Protein AF-A0A0P9GBL8-F1 (afdb_monomer_lite)

pLDDT: mean 94.35, std 7.04, range [51.19, 98.38]

Sequence (109 aa):
MSKFKDTAKLFLKDAEKDVASKRYASCVIHAHLVIEHTLKARLVEKGVSPKFKTLPDLTHQALKSDLIDHNMSKQILDINSLRNKIYHEGYIPTGREAIFALATTKKLL

Structure (mmCIF, N/CA/C/O backbone):
data_AF-A0A0P9GBL8-F1
#
_entry.id   AF-A0A0P9GBL8-F1
#
loop_
_atom_site.group_PDB
_atom_site.id
_atom_site.type_symbol
_atom_site.label_atom_id
_atom_site.label_alt_id
_atom_site.label_comp_id
_atom_site.label_asym_id
_atom_site.label_entity_id
_atom_site.label_seq_id
_atom_site.pdbx_PDB_ins_code
_atom_site.Cartn_x
_atom_site.Cartn_y
_atom_site.Cartn_z
_atom_site.occupancy
_atom_site.B_iso_or_equiv
_atom_site.auth_seq_id
_atom_site.auth_comp_id
_atom_site.auth_asym_id
_atom_site.auth_atom_id
_atom_site.pdbx_PDB_model_num
ATOM 1 N N . MET A 1 1 ? -8.883 19.193 8.459 1.00 51.19 1 MET A N 1
ATOM 2 C CA . MET A 1 1 ? -8.539 17.985 7.670 1.00 51.19 1 MET A CA 1
ATOM 3 C C . MET A 1 1 ? -7.443 17.225 8.404 1.00 51.19 1 MET A C 1
ATOM 5 O O . MET A 1 1 ? -6.598 17.862 9.018 1.00 51.19 1 MET A O 1
ATOM 9 N N . SER A 1 2 ? -7.501 15.889 8.441 1.00 73.44 2 SER A N 1
ATOM 10 C CA . SER A 1 2 ? -6.485 15.071 9.124 1.00 73.44 2 SER A CA 1
ATOM 11 C C . SER A 1 2 ? -5.170 15.108 8.342 1.00 73.44 2 SER A C 1
ATOM 13 O O . SER A 1 2 ? -5.175 14.788 7.155 1.00 73.44 2 SER A O 1
ATOM 15 N N . LYS A 1 3 ? -4.049 15.431 9.007 1.00 87.88 3 LYS A N 1
ATOM 16 C CA . LYS A 1 3 ? -2.691 15.464 8.420 1.00 87.88 3 LYS A CA 1
ATOM 17 C C . LYS A 1 3 ? -2.367 14.195 7.619 1.00 87.88 3 LYS A C 1
ATOM 19 O O . LYS A 1 3 ? -1.716 14.265 6.587 1.00 87.88 3 LYS A O 1
ATOM 24 N N . PHE A 1 4 ? -2.882 13.043 8.052 1.00 90.69 4 PHE A N 1
ATOM 25 C CA . PHE A 1 4 ? -2.715 11.772 7.348 1.00 90.69 4 PHE A CA 1
ATOM 26 C C . PHE A 1 4 ? -3.376 11.748 5.963 1.00 90.69 4 PHE A C 1
ATOM 28 O O . PHE A 1 4 ? -2.789 11.213 5.026 1.00 90.69 4 PHE A O 1
ATOM 35 N N . LYS A 1 5 ? -4.563 12.348 5.804 1.00 91.06 5 LYS A N 1
ATOM 36 C CA . LYS A 1 5 ? -5.265 12.394 4.509 1.00 91.06 5 LYS A CA 1
ATOM 37 C C . LYS A 1 5 ? -4.510 13.248 3.494 1.00 91.06 5 LYS A C 1
ATOM 39 O O . LYS A 1 5 ? -4.434 12.877 2.327 1.00 91.06 5 LYS A O 1
ATOM 44 N N . ASP A 1 6 ? -3.936 14.362 3.933 1.00 92.75 6 ASP A N 1
ATOM 45 C CA . ASP A 1 6 ? -3.183 15.253 3.047 1.00 92.75 6 ASP A CA 1
ATOM 46 C C . ASP A 1 6 ? -1.868 14.609 2.602 1.00 92.75 6 ASP A C 1
ATOM 48 O O . ASP A 1 6 ? -1.550 14.608 1.412 1.00 92.75 6 ASP A O 1
ATOM 52 N N . THR A 1 7 ? -1.155 13.954 3.521 1.00 93.31 7 THR A N 1
ATOM 53 C CA . THR A 1 7 ? 0.063 13.216 3.174 1.00 93.31 7 THR A CA 1
ATOM 54 C C . THR A 1 7 ? -0.230 12.004 2.275 1.00 93.31 7 THR A C 1
ATOM 56 O O . THR A 1 7 ? 0.513 11.757 1.329 1.00 93.31 7 THR A O 1
ATOM 59 N N . ALA A 1 8 ? -1.338 11.280 2.487 1.00 95.00 8 ALA A N 1
ATOM 60 C CA . ALA A 1 8 ? -1.748 10.193 1.590 1.00 95.00 8 ALA A CA 1
ATOM 61 C C . ALA A 1 8 ? -1.995 10.691 0.152 1.00 95.00 8 ALA A C 1
ATOM 63 O O . ALA A 1 8 ? -1.585 10.041 -0.807 1.00 95.00 8 ALA A O 1
ATOM 64 N N . LYS A 1 9 ? -2.607 11.871 -0.020 1.00 95.44 9 LYS A N 1
ATOM 65 C CA . LYS A 1 9 ? -2.814 12.476 -1.348 1.00 95.44 9 LYS A CA 1
ATOM 66 C C . LYS A 1 9 ? -1.507 12.861 -2.035 1.00 95.44 9 LYS A C 1
ATOM 68 O O . LYS A 1 9 ? -1.423 12.749 -3.256 1.00 95.44 9 LYS A O 1
ATOM 73 N N . LEU A 1 10 ? -0.512 13.328 -1.279 1.00 96.12 10 LEU A N 1
ATOM 74 C CA . LEU A 1 10 ? 0.813 13.637 -1.818 1.00 96.12 10 LEU A CA 1
ATOM 75 C C . LEU A 1 10 ? 1.454 12.371 -2.402 1.00 96.12 10 LEU A C 1
ATOM 77 O O . LEU A 1 10 ? 1.760 12.334 -3.590 1.00 96.12 10 LEU A O 1
ATOM 81 N N . PHE A 1 11 ? 1.539 11.306 -1.601 1.00 97.50 11 PHE A N 1
ATOM 82 C CA . PHE A 1 11 ? 2.142 10.050 -2.043 1.00 97.50 11 PHE A CA 1
ATOM 83 C C . PHE A 1 11 ? 1.369 9.372 -3.174 1.00 97.50 11 PHE A C 1
ATOM 85 O O . PHE A 1 11 ? 1.975 8.687 -3.993 1.00 97.50 11 PHE A O 1
ATOM 92 N N . LEU A 1 12 ? 0.050 9.575 -3.268 1.00 97.69 12 LEU A N 1
ATOM 93 C CA . LEU A 1 12 ? -0.717 9.068 -4.403 1.00 97.69 12 LEU A CA 1
ATOM 94 C C . LEU A 1 12 ? -0.240 9.700 -5.713 1.00 97.69 12 LEU A C 1
ATOM 96 O O . LEU A 1 12 ? 0.002 8.978 -6.676 1.00 97.69 12 LEU A O 1
ATOM 100 N N . LYS A 1 13 ? -0.059 11.026 -5.737 1.00 97.62 13 LYS A N 1
ATOM 101 C CA . LYS A 1 13 ? 0.450 11.731 -6.923 1.00 97.62 13 LYS A CA 1
ATOM 102 C C . LYS A 1 13 ? 1.846 11.240 -7.304 1.00 97.62 13 LYS A C 1
ATOM 104 O O . LYS A 1 13 ? 2.129 11.050 -8.487 1.00 97.62 13 LYS A O 1
ATOM 109 N N . ASP A 1 14 ? 2.700 10.998 -6.312 1.00 97.75 14 ASP A N 1
ATOM 110 C CA . ASP A 1 14 ? 4.044 10.468 -6.545 1.00 97.75 14 ASP A CA 1
ATOM 111 C C . ASP A 1 14 ? 4.004 9.037 -7.102 1.00 97.75 14 ASP A C 1
ATOM 113 O O . ASP A 1 14 ? 4.689 8.742 -8.082 1.00 97.75 14 ASP A O 1
ATOM 117 N N . ALA A 1 15 ? 3.140 8.169 -6.564 1.00 97.38 15 ALA A N 1
ATOM 118 C CA . ALA A 1 15 ? 2.941 6.812 -7.071 1.00 97.38 15 ALA A CA 1
ATOM 119 C C . ALA A 1 15 ? 2.430 6.804 -8.525 1.00 97.38 15 ALA A C 1
ATOM 121 O O . ALA A 1 15 ? 2.908 6.025 -9.350 1.00 97.38 15 ALA A O 1
ATOM 122 N N . GLU A 1 16 ? 1.497 7.694 -8.873 1.00 97.88 16 GLU A N 1
ATOM 123 C CA . GLU A 1 16 ? 0.994 7.837 -10.246 1.00 97.88 16 GLU A CA 1
ATOM 124 C C . GLU A 1 16 ? 2.097 8.274 -11.216 1.00 97.88 16 GLU A C 1
ATOM 126 O O . GLU A 1 16 ? 2.257 7.691 -12.294 1.00 97.88 16 GLU A O 1
ATOM 131 N N . LYS A 1 17 ? 2.910 9.255 -10.809 1.00 98.19 17 LYS A N 1
ATOM 132 C CA . LYS A 1 17 ? 4.074 9.705 -11.580 1.00 98.19 17 LYS A CA 1
ATOM 133 C C . LYS A 1 17 ? 5.106 8.589 -11.754 1.00 98.19 17 LYS A C 1
ATOM 135 O O . LYS A 1 17 ? 5.710 8.469 -12.824 1.00 98.19 17 LYS A O 1
ATOM 140 N N . ASP A 1 18 ? 5.312 7.769 -10.729 1.00 97.81 18 ASP A N 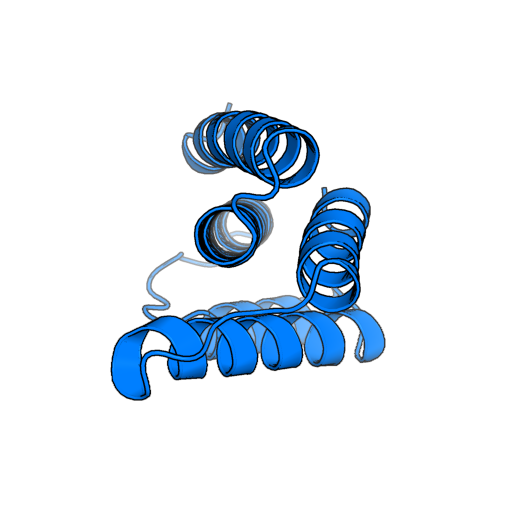1
ATOM 141 C CA . ASP A 1 18 ? 6.259 6.659 -10.766 1.00 97.81 18 ASP A CA 1
ATOM 142 C C . ASP A 1 18 ? 5.866 5.575 -11.760 1.00 97.81 18 ASP A C 1
ATOM 144 O O . ASP A 1 18 ? 6.726 5.125 -12.519 1.00 97.81 18 ASP A O 1
ATOM 148 N N . VAL A 1 19 ? 4.584 5.200 -11.821 1.00 95.38 19 VAL A N 1
ATOM 149 C CA . VAL A 1 19 ? 4.094 4.256 -12.841 1.00 95.38 19 VAL A CA 1
ATOM 150 C C . VAL A 1 19 ? 4.318 4.813 -14.243 1.00 95.38 19 VAL A C 1
ATOM 152 O O . VAL A 1 19 ? 4.883 4.114 -15.084 1.00 95.38 19 VAL A O 1
ATOM 155 N N . ALA A 1 20 ? 3.944 6.074 -14.486 1.00 96.50 20 ALA A N 1
ATOM 156 C CA . ALA A 1 20 ? 4.134 6.722 -15.787 1.00 96.50 20 ALA A CA 1
ATOM 157 C C . ALA A 1 20 ? 5.615 6.771 -16.206 1.00 96.50 20 ALA A C 1
ATOM 159 O O . ALA A 1 20 ? 5.946 6.603 -17.377 1.00 96.50 20 ALA A O 1
ATOM 160 N N . SER A 1 21 ? 6.513 6.931 -15.231 1.00 97.44 21 SER A N 1
ATOM 161 C CA . SER A 1 21 ? 7.965 6.991 -15.440 1.00 97.44 21 SER A CA 1
ATOM 162 C C . SER A 1 21 ? 8.650 5.618 -15.403 1.00 97.44 21 SER A C 1
ATOM 164 O O . SER A 1 21 ? 9.877 5.551 -15.415 1.00 97.44 21 SER A O 1
ATOM 166 N N . LYS A 1 22 ? 7.887 4.519 -15.308 1.00 97.00 22 LYS A N 1
ATOM 167 C CA . LYS A 1 22 ? 8.389 3.141 -15.146 1.00 97.00 22 LYS A CA 1
ATOM 168 C C . LYS A 1 22 ? 9.297 2.929 -13.921 1.00 97.00 22 LYS A C 1
ATOM 170 O O . LYS A 1 22 ? 10.087 1.989 -13.876 1.00 97.00 22 LYS A O 1
ATOM 175 N N . ARG A 1 23 ? 9.171 3.772 -12.890 1.00 97.75 23 ARG A N 1
ATOM 176 C CA . ARG A 1 23 ? 9.899 3.667 -11.612 1.00 97.75 23 ARG A CA 1
ATOM 177 C C . ARG A 1 23 ? 9.149 2.744 -10.651 1.00 97.75 23 ARG A C 1
ATOM 179 O O . ARG A 1 23 ? 8.637 3.176 -9.622 1.00 97.75 23 ARG A O 1
ATOM 186 N N . TYR A 1 24 ? 9.058 1.462 -10.998 1.00 98.06 24 TYR A N 1
ATOM 187 C CA . TYR A 1 24 ? 8.152 0.518 -10.331 1.00 98.06 24 TYR A CA 1
ATOM 188 C C . TYR A 1 24 ? 8.455 0.294 -8.845 1.00 98.06 24 TYR A C 1
ATOM 190 O O . TYR A 1 24 ? 7.525 0.255 -8.044 1.00 98.06 24 TYR A O 1
ATOM 198 N N . ALA A 1 25 ? 9.731 0.229 -8.451 1.00 97.75 25 ALA A N 1
ATOM 199 C CA . ALA A 1 25 ? 10.102 0.121 -7.038 1.00 97.75 25 ALA A CA 1
ATOM 200 C C . ALA A 1 25 ? 9.603 1.326 -6.220 1.00 97.75 25 ALA A C 1
ATOM 202 O O . ALA A 1 25 ? 8.951 1.157 -5.191 1.00 97.75 25 ALA A O 1
ATOM 203 N N . SER A 1 26 ? 9.834 2.540 -6.729 1.00 97.75 26 SER A N 1
ATOM 204 C CA . SER A 1 26 ? 9.358 3.783 -6.110 1.00 97.75 26 SER A CA 1
ATOM 205 C C . SER A 1 26 ? 7.829 3.823 -6.031 1.00 97.75 26 SER A C 1
ATOM 207 O O . SER A 1 26 ? 7.278 4.133 -4.978 1.00 97.75 26 SER A O 1
ATOM 209 N N . CYS A 1 27 ? 7.135 3.390 -7.091 1.00 98.38 27 CYS A N 1
ATOM 210 C CA . CYS A 1 27 ? 5.677 3.290 -7.085 1.00 98.38 27 CYS A CA 1
ATOM 211 C C . CYS A 1 27 ? 5.164 2.399 -5.949 1.00 98.38 27 CYS A C 1
ATOM 213 O O . CYS A 1 27 ? 4.221 2.780 -5.261 1.00 98.38 27 CYS A O 1
ATOM 215 N N . VAL A 1 28 ? 5.742 1.209 -5.757 1.00 98.38 28 VAL A N 1
ATOM 216 C CA . VAL A 1 28 ? 5.305 0.285 -4.698 1.00 98.38 28 VAL A CA 1
ATOM 217 C C . VAL A 1 28 ? 5.541 0.896 -3.316 1.00 98.38 28 VAL A C 1
ATOM 219 O O . VAL A 1 28 ? 4.6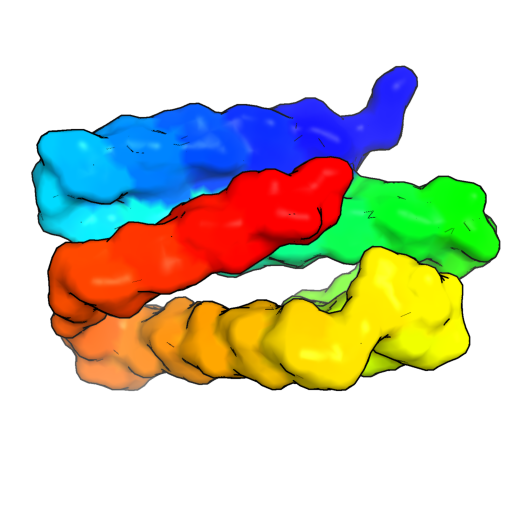86 0.777 -2.440 1.00 98.38 28 VAL A O 1
ATOM 222 N N . ILE A 1 29 ? 6.665 1.592 -3.126 1.00 97.88 29 ILE A N 1
ATOM 223 C CA . ILE A 1 29 ? 6.986 2.281 -1.871 1.00 97.88 29 ILE A CA 1
ATOM 224 C C . ILE A 1 29 ? 5.981 3.406 -1.599 1.00 97.88 29 ILE A C 1
ATOM 226 O O . ILE A 1 29 ? 5.418 3.471 -0.508 1.00 97.88 29 ILE A O 1
ATOM 230 N N . HIS A 1 30 ? 5.697 4.264 -2.580 1.00 98.19 30 HIS A N 1
ATOM 231 C CA . HIS A 1 30 ? 4.706 5.324 -2.410 1.00 98.19 30 HIS A CA 1
ATOM 232 C C . HIS A 1 30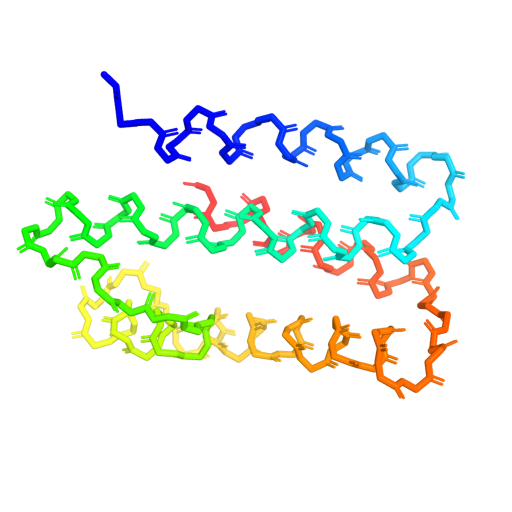 ? 3.296 4.759 -2.210 1.00 98.19 30 HIS A C 1
ATOM 234 O O . HIS A 1 30 ? 2.577 5.233 -1.336 1.00 98.19 30 HIS A O 1
ATOM 240 N N . ALA A 1 31 ? 2.916 3.697 -2.925 1.00 98.06 31 ALA A N 1
ATOM 241 C CA . ALA A 1 31 ? 1.648 3.001 -2.714 1.00 98.06 31 ALA A CA 1
ATOM 242 C C . ALA A 1 31 ? 1.517 2.469 -1.274 1.00 98.06 31 ALA A C 1
ATOM 244 O O . ALA A 1 31 ? 0.490 2.673 -0.626 1.00 98.06 31 ALA A O 1
ATOM 245 N N . HIS A 1 32 ? 2.570 1.849 -0.740 1.00 97.88 32 HIS A N 1
ATOM 246 C CA . HIS A 1 32 ? 2.624 1.406 0.655 1.00 97.88 32 HIS A CA 1
ATOM 247 C C . HIS A 1 32 ? 2.379 2.566 1.638 1.00 97.88 32 HIS A C 1
ATOM 249 O O . HIS A 1 32 ? 1.534 2.446 2.528 1.00 97.88 32 HIS A O 1
ATOM 255 N N . LEU A 1 33 ? 3.012 3.723 1.416 1.00 96.62 33 LEU A N 1
ATOM 256 C CA . LEU A 1 33 ? 2.833 4.918 2.253 1.00 96.62 33 LEU A CA 1
ATOM 257 C C . LEU A 1 33 ? 1.415 5.511 2.165 1.00 96.62 33 LEU A C 1
ATOM 259 O O . LEU A 1 33 ? 0.860 5.937 3.183 1.00 96.62 33 LEU A O 1
ATOM 263 N N . VAL A 1 34 ? 0.795 5.503 0.977 1.00 97.75 34 VAL A N 1
ATOM 264 C CA . VAL A 1 34 ? -0.614 5.907 0.801 1.00 97.75 34 VAL A CA 1
ATOM 265 C C . VAL A 1 34 ? -1.530 5.034 1.652 1.00 97.75 34 VAL A C 1
ATOM 267 O O . VAL A 1 34 ? -2.402 5.563 2.348 1.00 97.75 34 VAL A O 1
ATOM 270 N N . ILE A 1 35 ? -1.333 3.712 1.620 1.00 97.56 35 ILE A N 1
ATOM 271 C CA . ILE A 1 35 ? -2.136 2.765 2.400 1.00 97.56 35 ILE A CA 1
ATOM 272 C C . ILE A 1 35 ? -1.955 3.045 3.889 1.00 97.56 35 ILE A C 1
ATOM 274 O O . ILE A 1 35 ? -2.941 3.231 4.600 1.00 97.56 35 ILE A O 1
ATOM 278 N N . GLU A 1 36 ? -0.709 3.134 4.357 1.00 96.00 36 GLU A N 1
ATOM 279 C CA . GLU A 1 36 ? -0.400 3.361 5.768 1.00 96.00 36 GLU A CA 1
ATOM 280 C C . GLU A 1 36 ? -1.110 4.608 6.310 1.00 96.00 36 GLU A C 1
ATOM 282 O O . GLU A 1 36 ? -1.756 4.574 7.360 1.00 96.00 36 GLU A O 1
ATOM 287 N N . HIS A 1 37 ? -1.023 5.721 5.585 1.00 95.38 37 HIS A N 1
ATOM 288 C CA . HIS A 1 37 ? -1.630 6.977 6.008 1.00 95.38 37 HIS A CA 1
ATOM 289 C C . HIS A 1 37 ? -3.152 6.986 5.867 1.00 95.38 37 HIS A C 1
ATOM 291 O O . HIS A 1 37 ? -3.836 7.536 6.731 1.00 95.38 37 HIS A O 1
ATOM 297 N N . THR A 1 38 ? -3.700 6.327 4.849 1.00 95.88 38 THR A N 1
ATOM 298 C CA . THR A 1 38 ? -5.154 6.170 4.708 1.00 95.88 38 THR A CA 1
ATOM 299 C C . THR A 1 38 ? -5.737 5.361 5.865 1.00 95.88 38 THR A C 1
ATOM 301 O O . THR A 1 38 ? -6.718 5.788 6.477 1.00 95.88 38 THR A O 1
ATOM 304 N N . LEU A 1 39 ? -5.104 4.244 6.239 1.00 95.31 39 LEU A N 1
ATOM 305 C CA . LEU A 1 39 ? -5.537 3.443 7.385 1.00 95.31 39 LEU A CA 1
ATOM 306 C C . LEU A 1 39 ? -5.423 4.229 8.694 1.00 95.31 39 LEU A C 1
ATOM 308 O O . LEU A 1 39 ? -6.379 4.258 9.468 1.00 95.31 39 LEU A O 1
ATOM 312 N N . LYS A 1 40 ? -4.308 4.939 8.921 1.00 94.44 40 LYS A N 1
ATOM 313 C CA . LYS A 1 40 ? -4.151 5.826 10.090 1.00 94.44 40 LYS A CA 1
ATOM 314 C C . LYS A 1 40 ? -5.260 6.875 10.157 1.00 94.44 40 LYS A C 1
ATOM 316 O O . LYS A 1 40 ? -5.826 7.085 11.226 1.00 94.44 40 LYS A O 1
ATOM 321 N N . ALA A 1 41 ? -5.600 7.505 9.033 1.00 93.88 41 ALA A N 1
ATOM 322 C CA . ALA A 1 41 ? -6.678 8.486 8.975 1.00 93.88 41 ALA A CA 1
ATOM 323 C C . ALA A 1 41 ? -8.033 7.876 9.360 1.00 93.88 41 ALA A C 1
ATOM 325 O O . ALA A 1 41 ? -8.710 8.415 10.232 1.00 93.88 41 ALA A O 1
ATOM 326 N N . ARG A 1 42 ? -8.404 6.743 8.747 1.00 93.81 42 ARG A N 1
ATOM 327 C CA . ARG A 1 42 ? -9.686 6.066 9.001 1.00 93.81 42 ARG A CA 1
ATOM 328 C C . ARG A 1 42 ? -9.799 5.563 10.445 1.00 93.81 42 ARG A C 1
ATOM 330 O O . ARG A 1 42 ? -10.855 5.685 11.057 1.00 93.81 42 ARG A O 1
ATOM 337 N N . LEU A 1 43 ? -8.709 5.048 11.013 1.00 93.00 43 LEU A N 1
ATOM 338 C CA . LEU A 1 43 ? -8.660 4.600 12.407 1.00 93.00 43 LEU A CA 1
ATOM 339 C C . LEU A 1 43 ? -8.827 5.760 13.394 1.00 93.00 43 LEU A C 1
ATOM 341 O O . LEU A 1 43 ? -9.613 5.650 14.334 1.00 93.00 43 LEU A O 1
ATOM 345 N N . VAL A 1 44 ? -8.162 6.892 13.148 1.00 92.31 44 VAL A N 1
ATOM 346 C CA . VAL A 1 44 ? -8.326 8.107 13.964 1.00 92.31 44 VAL A CA 1
ATOM 347 C C . VAL A 1 44 ? -9.769 8.615 13.916 1.00 92.31 44 VAL A C 1
ATOM 349 O O . VAL A 1 44 ? -10.308 9.002 14.948 1.00 92.31 44 VAL A O 1
ATOM 352 N N . GLU A 1 45 ? -10.423 8.564 12.753 1.00 92.31 45 GLU A N 1
ATOM 353 C CA . GLU A 1 45 ? -11.839 8.944 12.603 1.00 92.31 45 GLU A CA 1
ATOM 354 C C . GLU A 1 45 ? -12.794 8.028 13.382 1.00 92.31 45 GLU A C 1
ATOM 356 O O . GLU A 1 45 ? -13.867 8.464 13.791 1.00 92.31 45 GLU A O 1
ATOM 361 N N . LYS A 1 46 ? -12.385 6.785 13.654 1.00 90.06 46 LYS A N 1
ATOM 362 C CA . LYS A 1 46 ? -13.089 5.843 14.538 1.00 90.06 46 LYS A CA 1
ATOM 363 C C . LYS A 1 46 ? -12.691 5.968 16.016 1.00 90.06 46 LYS A C 1
ATOM 365 O O . LYS A 1 46 ? -13.114 5.146 16.822 1.00 90.06 46 LYS A O 1
ATOM 370 N N . GLY A 1 47 ? -11.873 6.954 16.386 1.00 89.44 47 GLY A N 1
ATOM 371 C CA . GLY A 1 47 ? -11.387 7.131 17.758 1.00 89.44 47 GLY A CA 1
ATOM 372 C C . GLY A 1 47 ? -10.295 6.138 18.174 1.00 89.44 47 GLY A C 1
ATOM 373 O O . GLY A 1 47 ? -9.958 6.049 19.353 1.00 89.44 47 GLY A O 1
ATOM 374 N N . VAL A 1 48 ? -9.714 5.396 17.226 1.00 87.31 48 VAL A N 1
ATOM 375 C CA . VAL A 1 48 ? -8.629 4.450 17.494 1.00 87.31 48 VAL A CA 1
ATOM 376 C C . VAL A 1 48 ? -7.283 5.170 17.394 1.00 87.31 48 VAL A C 1
ATOM 378 O O . VAL A 1 48 ? -6.953 5.791 16.383 1.00 87.31 48 VAL A O 1
ATOM 381 N N . SER A 1 49 ? -6.476 5.080 18.453 1.00 79.44 49 SER A N 1
ATOM 382 C CA . SER A 1 49 ? -5.171 5.746 18.509 1.00 79.44 49 SER A CA 1
ATOM 383 C C . SER A 1 49 ? -4.181 5.145 17.493 1.00 79.44 49 SER A C 1
ATOM 385 O O . SER A 1 49 ? -4.012 3.925 17.462 1.00 79.44 49 SER A O 1
ATOM 387 N N . PRO A 1 50 ? -3.445 5.961 16.714 1.00 67.62 50 PRO A N 1
ATOM 388 C CA . PRO A 1 50 ? -2.544 5.489 15.659 1.00 67.62 50 PRO A CA 1
ATOM 389 C C . PRO A 1 50 ? -1.184 4.992 16.192 1.00 67.62 50 PRO A C 1
ATOM 391 O O . PRO A 1 50 ? -0.169 5.133 15.516 1.00 67.62 50 PRO A O 1
ATOM 394 N N . LYS A 1 51 ? -1.131 4.405 17.398 1.00 75.06 51 LYS A N 1
ATOM 395 C CA . LYS A 1 51 ? 0.113 3.891 18.015 1.00 75.06 51 LYS A CA 1
ATOM 396 C C . LYS A 1 51 ? 0.712 2.680 17.282 1.00 75.06 51 LYS A C 1
ATOM 398 O O . LYS A 1 51 ? 1.811 2.247 17.625 1.00 75.06 51 LYS A O 1
ATOM 403 N N . PHE A 1 52 ? 0.005 2.136 16.295 1.00 71.94 52 PHE A N 1
ATOM 404 C CA . PHE A 1 52 ? 0.450 1.010 15.481 1.00 71.94 52 PHE A CA 1
ATOM 405 C C . PHE A 1 52 ? 1.654 1.401 14.617 1.00 71.94 52 PHE A C 1
ATOM 407 O O . PHE A 1 52 ? 1.613 2.382 13.869 1.00 71.94 52 PHE A O 1
ATOM 414 N N . LYS A 1 53 ? 2.741 0.631 14.747 1.00 75.31 53 LYS A N 1
ATOM 415 C CA . LYS A 1 53 ? 4.038 0.938 14.124 1.00 75.31 53 LYS A CA 1
ATOM 416 C C . LYS A 1 53 ? 4.219 0.290 12.758 1.00 75.31 53 LYS A C 1
ATOM 418 O O . LYS A 1 53 ? 5.082 0.729 12.006 1.00 75.31 53 LYS A O 1
ATOM 423 N N . THR A 1 54 ? 3.435 -0.738 12.442 1.00 91.19 54 THR A N 1
ATOM 424 C CA . THR A 1 54 ? 3.602 -1.517 11.216 1.00 91.19 54 THR A CA 1
ATOM 425 C C . THR A 1 54 ? 2.330 -1.514 10.376 1.00 91.19 54 THR A C 1
ATOM 427 O O . THR A 1 54 ? 1.217 -1.384 10.893 1.00 91.19 54 THR A O 1
ATOM 430 N N . L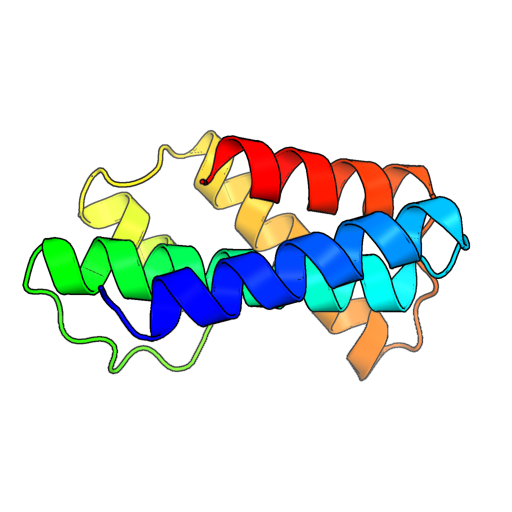EU A 1 55 ? 2.490 -1.661 9.058 1.00 94.25 55 LEU A N 1
ATOM 431 C CA . LEU A 1 55 ? 1.353 -1.784 8.152 1.00 94.25 55 LEU A CA 1
ATOM 432 C C . LEU A 1 55 ? 0.485 -3.026 8.458 1.00 94.25 55 LEU A C 1
ATOM 434 O O . LEU A 1 55 ? -0.738 -2.880 8.442 1.00 94.25 55 LEU A O 1
ATOM 438 N N . PRO A 1 56 ? 1.043 -4.205 8.808 1.00 96.19 56 PRO A N 1
ATOM 439 C CA . PRO A 1 56 ? 0.245 -5.338 9.280 1.00 96.19 56 PRO A CA 1
ATOM 440 C C . PRO A 1 56 ? -0.643 -5.020 10.490 1.00 96.19 56 PRO A C 1
ATOM 442 O O . PRO A 1 56 ? -1.827 -5.347 10.458 1.00 96.19 56 PRO A O 1
ATOM 445 N N . ASP A 1 57 ? -0.126 -4.319 11.505 1.00 94.94 57 ASP A N 1
ATOM 446 C CA . ASP A 1 57 ? -0.917 -3.952 12.691 1.00 94.94 57 ASP A CA 1
ATOM 447 C C . ASP A 1 57 ? -2.074 -3.011 12.329 1.00 94.94 57 ASP A C 1
ATOM 449 O O . ASP A 1 57 ? -3.213 -3.210 12.754 1.00 94.94 57 ASP A O 1
ATOM 453 N N . LEU A 1 58 ? -1.794 -2.001 11.493 1.00 95.38 58 LEU A N 1
ATOM 454 C CA . LEU A 1 58 ? -2.811 -1.080 10.978 1.00 95.38 58 LEU A CA 1
ATOM 455 C C . LEU A 1 58 ? -3.884 -1.821 10.176 1.00 95.38 58 LEU A C 1
ATOM 457 O O . LEU A 1 58 ? -5.066 -1.513 10.305 1.00 95.38 58 LEU A O 1
ATOM 461 N N . THR A 1 59 ? -3.477 -2.800 9.369 1.00 96.50 59 THR A N 1
ATOM 462 C CA . THR A 1 59 ? -4.376 -3.600 8.526 1.00 96.50 59 THR A CA 1
ATOM 463 C C . THR A 1 59 ? -5.266 -4.496 9.377 1.00 96.50 59 THR A C 1
ATOM 465 O O . THR A 1 59 ? -6.479 -4.523 9.178 1.00 96.50 59 THR A O 1
ATOM 468 N N . HIS A 1 60 ? -4.693 -5.179 10.371 1.00 95.56 60 HIS A N 1
ATOM 469 C CA . HIS A 1 60 ? -5.450 -6.012 11.301 1.00 95.56 60 HIS A CA 1
ATOM 470 C C . HIS A 1 60 ? -6.476 -5.187 12.082 1.00 95.56 60 HIS A C 1
ATOM 472 O O . HIS A 1 60 ? -7.642 -5.570 12.176 1.00 95.56 60 HIS A O 1
ATOM 478 N N . GLN A 1 61 ? -6.071 -4.023 12.595 1.00 94.62 61 GLN A N 1
ATOM 479 C CA . GLN A 1 61 ? -6.985 -3.153 13.320 1.00 94.62 61 GLN A CA 1
ATOM 480 C C . GLN A 1 61 ? -8.075 -2.575 12.408 1.00 94.62 61 GLN A C 1
ATOM 482 O O . GLN A 1 61 ? -9.230 -2.505 12.819 1.00 94.62 61 GLN A O 1
ATOM 487 N N . ALA A 1 62 ? -7.740 -2.185 11.175 1.00 95.19 62 ALA A N 1
ATOM 488 C CA . ALA A 1 62 ? -8.721 -1.702 10.209 1.00 95.19 62 ALA A CA 1
ATOM 489 C C . ALA A 1 62 ? -9.753 -2.779 9.851 1.00 95.19 62 ALA A C 1
ATOM 491 O O . ALA A 1 62 ? -10.941 -2.472 9.782 1.00 95.19 62 ALA A O 1
ATOM 492 N N . LEU A 1 63 ? -9.318 -4.032 9.690 1.00 96.44 63 LEU A N 1
ATOM 493 C CA . LEU A 1 63 ? -10.204 -5.175 9.471 1.00 96.44 63 LEU A CA 1
ATOM 494 C C . LEU A 1 63 ? -11.122 -5.409 10.679 1.00 96.44 63 LEU A C 1
ATOM 496 O O . LEU A 1 63 ? -12.327 -5.536 10.517 1.00 96.44 63 LEU A O 1
ATOM 500 N N . LYS A 1 64 ? -10.574 -5.393 11.902 1.00 95.38 64 LYS A N 1
ATOM 501 C CA . LYS A 1 64 ? -11.353 -5.545 13.145 1.00 95.38 64 LYS A CA 1
ATOM 502 C C . LYS A 1 64 ? -12.379 -4.424 13.357 1.00 95.38 64 LYS A C 1
ATOM 504 O O . LYS A 1 64 ? -13.356 -4.611 14.071 1.00 95.38 64 LYS A O 1
ATOM 509 N N . SER A 1 65 ? -12.124 -3.243 12.802 1.00 93.62 65 SER A N 1
ATOM 510 C CA . SER A 1 65 ? -13.006 -2.074 12.881 1.00 93.62 65 SER A CA 1
ATOM 511 C C . SER A 1 65 ? -13.938 -1.929 11.669 1.00 93.62 65 SER A C 1
ATOM 513 O O . SER A 1 65 ? -14.498 -0.846 11.489 1.00 93.62 65 SER A O 1
ATOM 515 N N . ASP A 1 66 ? -14.070 -2.969 10.835 1.00 95.31 66 ASP A N 1
ATOM 516 C CA . ASP A 1 66 ? -14.902 -2.995 9.621 1.00 95.31 66 ASP A CA 1
ATOM 517 C C . ASP A 1 66 ? -14.613 -1.835 8.645 1.00 95.31 66 ASP A C 1
ATOM 519 O O . ASP A 1 66 ? -15.489 -1.341 7.936 1.00 95.31 66 ASP A O 1
ATOM 523 N N . LEU A 1 67 ? -13.365 -1.351 8.614 1.00 95.06 67 LEU A N 1
ATOM 524 C CA . LEU A 1 67 ? -12.925 -0.276 7.711 1.00 95.06 67 LEU A CA 1
ATOM 525 C C . LEU A 1 67 ? -12.451 -0.798 6.351 1.00 95.06 67 LEU A C 1
ATOM 527 O O . LEU A 1 67 ? -12.332 -0.019 5.399 1.00 95.06 67 LEU A O 1
ATOM 531 N N . ILE A 1 68 ? -12.126 -2.088 6.293 1.00 97.12 68 ILE A N 1
ATOM 532 C CA . ILE A 1 68 ? -11.714 -2.844 5.111 1.00 97.12 68 ILE A CA 1
ATOM 533 C C . ILE A 1 68 ? -12.251 -4.274 5.231 1.00 97.12 68 ILE A C 1
ATOM 535 O O . ILE A 1 68 ? -12.455 -4.762 6.340 1.00 97.12 68 ILE A O 1
ATOM 539 N N . ASP A 1 69 ? -12.429 -4.958 4.103 1.00 97.62 69 ASP A N 1
ATOM 540 C CA . ASP A 1 69 ? -12.781 -6.380 4.079 1.00 97.62 69 ASP A CA 1
ATOM 541 C C . ASP A 1 69 ? -11.532 -7.292 4.067 1.00 97.62 69 ASP A C 1
ATOM 543 O O . ASP A 1 69 ? -10.381 -6.843 3.974 1.00 97.62 69 ASP A O 1
ATOM 547 N N . HIS A 1 70 ? -11.753 -8.607 4.152 1.00 97.06 70 HIS A N 1
ATOM 548 C CA . HIS A 1 70 ? -10.679 -9.606 4.110 1.00 97.06 70 HIS A CA 1
ATOM 549 C C . HIS A 1 70 ? -9.876 -9.586 2.801 1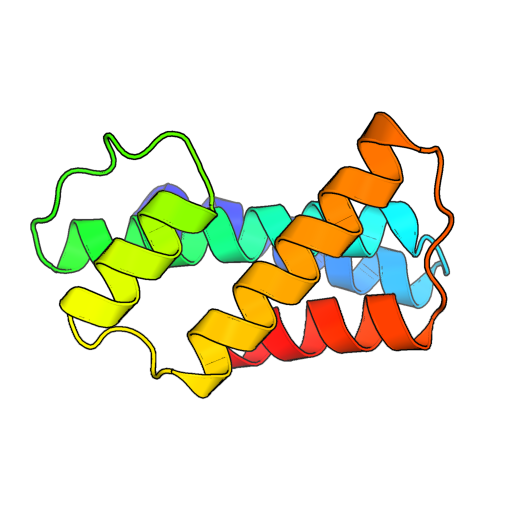.00 97.06 70 HIS A C 1
ATOM 551 O O . HIS A 1 70 ? -8.674 -9.856 2.813 1.00 97.06 70 HIS A O 1
ATOM 557 N N . ASN A 1 71 ? -10.516 -9.268 1.674 1.00 97.50 71 ASN A N 1
ATOM 558 C CA . ASN A 1 71 ? -9.857 -9.229 0.373 1.00 97.50 71 ASN A CA 1
ATOM 559 C C . ASN A 1 71 ? -8.891 -8.037 0.282 1.00 97.50 71 ASN A C 1
ATOM 561 O O . ASN A 1 71 ? -7.740 -8.199 -0.116 1.00 97.50 71 ASN A O 1
ATOM 565 N N . MET A 1 72 ? -9.326 -6.861 0.724 1.00 98.00 72 MET A N 1
ATOM 566 C CA . MET A 1 72 ? -8.510 -5.658 0.842 1.00 98.00 72 MET A CA 1
ATOM 567 C C . MET A 1 72 ? -7.363 -5.866 1.833 1.00 98.00 72 MET A C 1
ATOM 569 O O . MET A 1 72 ? -6.224 -5.519 1.530 1.00 98.00 72 MET A O 1
ATOM 573 N N . SER A 1 73 ? -7.628 -6.499 2.981 1.00 98.06 73 SER A N 1
ATOM 574 C CA . SER A 1 73 ? -6.588 -6.872 3.950 1.00 98.06 73 SER A CA 1
ATOM 575 C C . SER A 1 73 ? -5.489 -7.724 3.302 1.00 98.06 73 SER A C 1
ATOM 577 O O . SER A 1 73 ? -4.308 -7.389 3.401 1.00 98.06 73 SER A O 1
ATOM 579 N N . LYS A 1 74 ? -5.864 -8.762 2.541 1.00 98.25 74 LYS A N 1
ATOM 580 C CA . LYS A 1 74 ? -4.909 -9.596 1.798 1.00 98.25 74 LYS A CA 1
ATOM 581 C C . LYS A 1 74 ? -4.080 -8.779 0.802 1.00 98.25 74 LYS A C 1
ATOM 583 O O . LYS A 1 74 ? -2.858 -8.874 0.814 1.00 98.25 74 LYS A O 1
ATOM 588 N N . GLN A 1 75 ? -4.722 -7.933 -0.005 1.00 98.31 75 GLN A N 1
ATOM 589 C CA . GLN A 1 75 ? -4.029 -7.102 -0.999 1.00 98.31 75 GLN A CA 1
ATOM 590 C C . GLN A 1 75 ? -3.024 -6.136 -0.355 1.00 98.31 75 GLN A C 1
ATOM 592 O O . GLN A 1 75 ? -1.925 -5.945 -0.872 1.00 98.31 75 GLN A O 1
ATOM 597 N N . ILE A 1 76 ? -3.371 -5.552 0.794 1.00 98.25 76 ILE A N 1
ATOM 598 C CA . ILE A 1 76 ? -2.472 -4.676 1.552 1.00 98.25 76 ILE A CA 1
ATOM 599 C C . ILE A 1 76 ? -1.247 -5.451 2.061 1.00 98.25 76 ILE A C 1
ATOM 601 O O . ILE A 1 76 ? -0.120 -4.958 1.965 1.00 98.25 76 ILE A O 1
ATOM 605 N N . LEU A 1 77 ? -1.443 -6.669 2.571 1.00 98.06 77 LEU A N 1
ATOM 606 C CA . LEU A 1 77 ? -0.345 -7.515 3.044 1.00 98.06 77 LEU A CA 1
ATOM 607 C C . LEU A 1 77 ? 0.562 -7.990 1.900 1.00 98.06 77 LEU A C 1
ATOM 609 O O . LEU A 1 77 ? 1.782 -8.018 2.075 1.00 98.06 77 LEU A O 1
ATOM 613 N N . ASP A 1 78 ? 0.001 -8.271 0.723 1.00 98.19 78 ASP A N 1
ATOM 614 C CA . ASP A 1 78 ? 0.774 -8.591 -0.482 1.00 98.19 78 ASP A CA 1
ATOM 615 C C . ASP A 1 78 ? 1.674 -7.407 -0.888 1.00 98.19 78 ASP A C 1
ATOM 617 O O . ASP A 1 78 ? 2.862 -7.586 -1.164 1.00 98.19 78 ASP A O 1
ATOM 621 N N . ILE A 1 79 ? 1.155 -6.173 -0.835 1.00 98.25 79 ILE A N 1
ATOM 622 C CA . ILE A 1 79 ? 1.939 -4.950 -1.094 1.00 98.25 79 ILE A CA 1
ATOM 623 C C . ILE A 1 79 ? 3.024 -4.750 -0.030 1.00 98.25 79 ILE A C 1
ATOM 625 O O . ILE A 1 79 ? 4.147 -4.367 -0.359 1.00 98.25 79 ILE A O 1
ATOM 629 N N . ASN A 1 80 ? 2.729 -5.032 1.242 1.00 97.94 80 ASN A N 1
ATOM 630 C CA . ASN A 1 80 ? 3.725 -4.981 2.311 1.00 97.94 80 ASN A CA 1
ATOM 631 C C . ASN A 1 80 ? 4.864 -5.986 2.082 1.00 97.94 80 ASN A C 1
ATOM 633 O O . ASN A 1 80 ? 6.033 -5.637 2.238 1.00 97.94 80 ASN A O 1
ATOM 637 N N . SER A 1 81 ? 4.532 -7.214 1.675 1.00 97.75 81 SER A N 1
ATOM 638 C CA . SER A 1 81 ? 5.521 -8.234 1.317 1.00 97.75 81 SER A CA 1
ATOM 639 C C . SER A 1 81 ? 6.384 -7.774 0.142 1.00 97.75 81 SER A C 1
ATOM 641 O O . SER A 1 81 ? 7.610 -7.816 0.224 1.00 97.75 81 SER A O 1
ATOM 643 N N . LEU A 1 82 ? 5.759 -7.241 -0.911 1.00 97.88 82 LEU A N 1
ATOM 644 C CA . LEU A 1 82 ? 6.462 -6.713 -2.076 1.00 97.88 82 LEU A CA 1
ATOM 645 C C . LEU A 1 82 ? 7.416 -5.569 -1.701 1.00 97.88 82 LEU A C 1
ATOM 647 O O . LEU A 1 82 ? 8.579 -5.582 -2.097 1.00 97.88 82 LEU A O 1
ATOM 651 N N . ARG A 1 83 ? 6.963 -4.612 -0.880 1.00 97.69 83 ARG A N 1
ATOM 652 C CA . ARG A 1 83 ? 7.802 -3.528 -0.348 1.00 97.69 83 ARG A CA 1
ATOM 653 C C . ARG A 1 83 ? 8.988 -4.081 0.435 1.00 97.69 83 ARG A C 1
ATOM 655 O O . ARG A 1 83 ? 10.104 -3.603 0.262 1.00 97.69 83 ARG A O 1
ATOM 662 N N . ASN A 1 84 ? 8.778 -5.090 1.274 1.00 97.25 84 ASN A N 1
ATOM 663 C CA . ASN A 1 84 ? 9.861 -5.704 2.038 1.00 97.25 84 ASN A CA 1
ATOM 664 C C . ASN A 1 84 ? 10.901 -6.374 1.135 1.00 97.25 84 ASN A C 1
ATOM 666 O O . ASN A 1 84 ? 12.089 -6.166 1.362 1.00 97.25 84 ASN A O 1
ATOM 670 N N . LYS A 1 85 ? 10.485 -7.072 0.072 1.00 98.06 85 LYS A N 1
ATOM 671 C CA . LYS A 1 85 ? 11.417 -7.620 -0.929 1.00 98.06 85 LYS A CA 1
ATOM 672 C C . LYS A 1 85 ? 12.258 -6.527 -1.590 1.00 98.06 85 LYS A C 1
ATOM 674 O O . LYS A 1 85 ? 13.462 -6.690 -1.753 1.00 98.06 85 LYS A O 1
ATOM 679 N N . ILE A 1 86 ? 11.658 -5.382 -1.924 1.00 97.31 86 ILE A N 1
ATOM 680 C CA . ILE A 1 86 ? 12.400 -4.243 -2.495 1.00 97.31 86 ILE A CA 1
ATOM 681 C C . ILE A 1 86 ? 13.501 -3.778 -1.529 1.00 97.31 86 ILE A C 1
ATOM 683 O O . ILE A 1 86 ? 14.650 -3.625 -1.933 1.00 97.31 86 ILE A O 1
ATOM 687 N N . TYR A 1 87 ? 13.167 -3.571 -0.251 1.00 94.69 87 TYR A N 1
ATOM 688 C CA . TYR A 1 87 ? 14.108 -3.018 0.730 1.00 94.69 87 TYR A CA 1
ATOM 689 C C . TYR A 1 87 ? 15.157 -4.008 1.239 1.00 94.69 87 TYR A C 1
ATOM 691 O O . TYR A 1 87 ? 16.267 -3.591 1.557 1.00 94.69 87 TYR A O 1
ATOM 699 N N . HIS A 1 88 ? 14.799 -5.28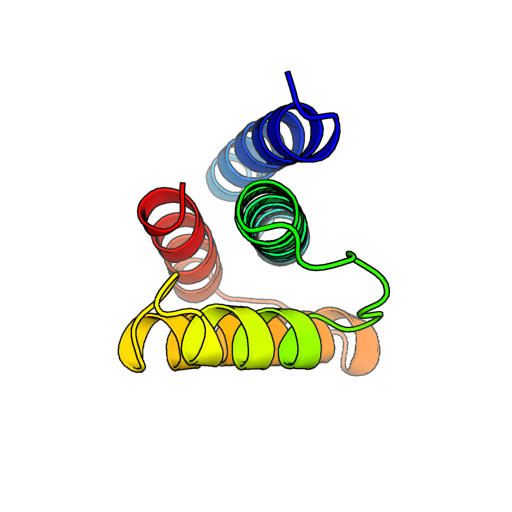2 1.380 1.00 95.50 88 HIS A N 1
ATOM 700 C CA . HIS A 1 88 ? 15.639 -6.273 2.055 1.00 95.50 88 HIS A CA 1
ATOM 701 C C . HIS A 1 88 ? 16.312 -7.251 1.093 1.00 95.50 88 HIS A C 1
ATOM 703 O O . HIS A 1 88 ? 17.329 -7.836 1.448 1.00 95.50 88 HIS A O 1
ATOM 709 N N . GLU A 1 89 ? 15.780 -7.405 -0.120 1.00 95.94 89 GLU A N 1
ATOM 710 C CA . GLU A 1 89 ? 16.282 -8.363 -1.112 1.00 95.94 89 GLU A CA 1
ATOM 711 C C . GLU A 1 89 ? 16.742 -7.672 -2.407 1.00 95.94 89 GLU A C 1
ATOM 713 O O . GLU A 1 89 ? 17.212 -8.336 -3.325 1.00 95.94 89 GLU A O 1
ATOM 718 N N . GLY A 1 90 ? 16.606 -6.342 -2.513 1.00 93.31 90 GLY A N 1
ATOM 719 C CA . GLY A 1 90 ? 16.936 -5.600 -3.735 1.00 93.31 90 GLY A CA 1
ATOM 720 C C . GLY A 1 90 ? 16.024 -5.946 -4.917 1.00 93.31 90 GLY A C 1
ATOM 721 O O . GLY A 1 90 ? 16.406 -5.760 -6.073 1.00 93.31 90 GLY A O 1
ATOM 722 N N . TYR A 1 91 ? 14.828 -6.474 -4.640 1.00 96.88 91 TYR A N 1
ATOM 723 C CA . TYR A 1 91 ? 13.888 -6.912 -5.666 1.00 96.88 91 TYR A CA 1
ATOM 724 C C . TYR A 1 91 ? 13.412 -5.747 -6.545 1.00 96.88 91 TYR A C 1
ATOM 726 O O . TYR A 1 91 ? 13.055 -4.679 -6.043 1.00 96.88 91 TYR A O 1
ATOM 734 N N . ILE A 1 92 ? 13.344 -5.979 -7.860 1.00 96.25 92 ILE A N 1
ATOM 735 C CA . ILE A 1 92 ? 12.822 -5.021 -8.842 1.00 96.25 92 ILE A CA 1
ATOM 736 C C . ILE A 1 92 ? 11.414 -5.466 -9.262 1.00 96.25 92 ILE A C 1
ATOM 738 O O . ILE A 1 92 ? 11.289 -6.469 -9.968 1.00 96.25 92 ILE A O 1
ATOM 742 N N . PRO A 1 93 ? 10.353 -4.729 -8.881 1.00 96.88 93 PRO A N 1
ATOM 743 C CA . PRO A 1 93 ? 8.991 -5.086 -9.250 1.00 96.88 93 PRO A CA 1
ATOM 744 C C . PRO A 1 93 ? 8.727 -4.935 -10.743 1.00 96.88 93 PRO A C 1
ATOM 746 O O . PRO A 1 93 ? 9.231 -4.027 -11.411 1.00 96.88 93 PRO A O 1
ATOM 749 N N . THR A 1 94 ? 7.842 -5.782 -11.247 1.00 98.12 94 THR A N 1
ATOM 750 C CA . THR A 1 94 ? 7.268 -5.665 -12.584 1.00 98.12 94 THR A CA 1
ATOM 751 C C . THR A 1 94 ? 6.275 -4.502 -12.669 1.00 98.12 94 THR A C 1
ATOM 753 O O . THR A 1 94 ? 5.691 -4.059 -11.675 1.00 98.12 94 THR A O 1
ATOM 756 N N . GLY A 1 95 ? 5.992 -4.045 -13.894 1.00 97.38 95 GLY A N 1
ATOM 757 C CA . GLY A 1 95 ? 4.943 -3.047 -14.123 1.00 97.38 95 GLY A CA 1
ATOM 758 C C . GLY A 1 95 ? 3.562 -3.518 -13.652 1.00 97.38 95 GLY A C 1
ATOM 759 O O . GLY A 1 95 ? 2.789 -2.722 -13.128 1.00 97.38 95 GLY A O 1
ATOM 760 N N . ARG A 1 96 ? 3.267 -4.822 -13.759 1.00 98.00 96 ARG A N 1
ATOM 761 C CA . ARG A 1 96 ? 2.007 -5.410 -13.278 1.00 98.00 96 ARG A CA 1
ATOM 762 C C . ARG A 1 96 ? 1.867 -5.291 -11.762 1.00 98.00 96 ARG A C 1
ATOM 764 O O . ARG A 1 96 ? 0.789 -4.947 -11.289 1.00 98.00 96 ARG A O 1
ATOM 771 N N . GLU A 1 97 ? 2.935 -5.550 -11.014 1.00 98.31 97 GLU A N 1
ATOM 772 C CA . GLU A 1 97 ? 2.940 -5.432 -9.551 1.00 98.31 97 GLU A CA 1
ATOM 773 C C . GLU A 1 97 ? 2.809 -3.977 -9.090 1.00 98.31 97 GLU A C 1
ATOM 775 O O . GLU A 1 97 ? 2.042 -3.693 -8.171 1.00 98.31 97 GLU A O 1
ATOM 780 N N . ALA A 1 98 ? 3.478 -3.037 -9.766 1.00 98.00 98 ALA A N 1
ATOM 781 C CA . ALA A 1 98 ? 3.319 -1.609 -9.489 1.00 98.00 98 ALA A CA 1
ATOM 782 C C . ALA A 1 98 ? 1.891 -1.114 -9.781 1.00 98.00 98 ALA A C 1
ATOM 784 O O . ALA A 1 98 ? 1.291 -0.420 -8.959 1.00 98.00 98 ALA A O 1
ATOM 785 N N . ILE A 1 99 ? 1.310 -1.517 -10.918 1.00 97.94 99 ILE A N 1
ATOM 786 C CA . ILE A 1 99 ? -0.082 -1.195 -11.272 1.00 97.94 99 ILE A CA 1
ATOM 787 C C . ILE A 1 99 ? -1.053 -1.811 -10.263 1.00 97.94 99 ILE A C 1
ATOM 789 O O . ILE A 1 99 ? -1.999 -1.144 -9.851 1.00 97.94 99 ILE A O 1
ATOM 793 N N . PHE A 1 100 ? -0.819 -3.055 -9.838 1.00 98.19 100 PHE A N 1
ATOM 794 C CA . PHE A 1 100 ? -1.606 -3.696 -8.788 1.00 98.19 100 PHE A CA 1
ATOM 795 C C . PHE A 1 100 ? -1.551 -2.899 -7.479 1.00 98.19 100 PHE A C 1
ATOM 797 O O . PHE A 1 100 ? -2.601 -2.607 -6.908 1.00 98.19 100 PHE A O 1
ATOM 804 N N . ALA A 1 101 ? -0.358 -2.490 -7.036 1.00 97.88 101 ALA A N 1
ATOM 805 C CA . ALA A 1 101 ? -0.200 -1.699 -5.821 1.00 97.88 101 ALA A CA 1
ATOM 806 C C . ALA A 1 101 ? -0.973 -0.373 -5.908 1.00 97.88 101 ALA A C 1
ATOM 808 O O . ALA A 1 101 ? -1.768 -0.065 -5.020 1.00 97.88 101 ALA A O 1
ATOM 809 N N . LEU A 1 102 ? -0.818 0.367 -7.011 1.00 97.62 102 LEU A N 1
ATOM 810 C CA . LEU A 1 102 ? -1.524 1.630 -7.244 1.00 97.62 102 LEU A CA 1
ATOM 811 C C . LEU A 1 102 ? -3.049 1.452 -7.357 1.00 97.62 102 LEU A C 1
ATOM 813 O O . LEU A 1 102 ? -3.814 2.266 -6.848 1.00 97.62 102 LEU A O 1
ATOM 817 N N . ALA A 1 103 ? -3.523 0.394 -8.014 1.00 97.31 103 ALA A N 1
ATOM 818 C CA . ALA A 1 103 ? -4.954 0.124 -8.121 1.00 97.31 103 ALA A CA 1
ATOM 819 C C . ALA A 1 103 ? -5.575 -0.171 -6.747 1.00 97.31 103 ALA A C 1
ATOM 821 O O . ALA A 1 103 ? -6.676 0.295 -6.455 1.00 97.31 103 ALA A O 1
ATOM 822 N N . THR A 1 104 ? -4.862 -0.909 -5.893 1.00 97.06 104 THR A N 1
ATOM 823 C CA . THR A 1 104 ? -5.286 -1.183 -4.515 1.00 97.06 104 THR A CA 1
ATOM 824 C C . THR A 1 104 ? -5.369 0.103 -3.695 1.00 97.06 104 THR A C 1
ATOM 826 O O . THR A 1 104 ? -6.364 0.309 -3.003 1.00 97.06 104 THR A O 1
ATOM 829 N N . THR A 1 105 ? -4.399 1.020 -3.816 1.00 95.44 105 THR A N 1
ATOM 830 C CA . THR A 1 105 ? -4.462 2.297 -3.081 1.00 95.44 105 THR A CA 1
ATOM 831 C C . THR A 1 105 ? -5.646 3.155 -3.508 1.00 95.44 105 THR A C 1
ATOM 833 O O . THR A 1 105 ? -6.325 3.720 -2.656 1.00 95.44 105 THR A O 1
ATOM 836 N N . LYS A 1 106 ? -5.956 3.200 -4.809 1.00 94.56 106 LYS A N 1
ATOM 837 C CA . LYS A 1 106 ? -7.111 3.939 -5.340 1.00 94.56 106 LYS A CA 1
ATOM 838 C C . LYS A 1 106 ? -8.448 3.394 -4.847 1.00 94.56 106 LYS A C 1
ATOM 840 O O . LYS A 1 106 ? -9.362 4.176 -4.637 1.00 94.56 106 LYS A O 1
ATOM 845 N N . LYS A 1 107 ? -8.563 2.077 -4.648 1.00 94.94 107 LYS A N 1
ATOM 846 C CA . LYS A 1 107 ? -9.763 1.451 -4.060 1.00 94.94 107 LYS A CA 1
ATOM 847 C C . LYS A 1 107 ? -9.903 1.720 -2.562 1.00 94.94 107 LYS A C 1
ATOM 849 O O . LYS A 1 107 ? -11.007 1.645 -2.034 1.00 94.94 107 LYS A O 1
ATOM 854 N N . LEU A 1 108 ? -8.785 1.953 -1.876 1.00 92.75 108 LEU A N 1
ATOM 855 C CA . LEU A 1 108 ? -8.753 2.175 -0.434 1.00 92.75 108 LEU A CA 1
ATOM 856 C C . LEU A 1 108 ? -9.063 3.623 -0.040 1.00 92.75 108 LEU A C 1
ATOM 858 O O . LEU A 1 108 ? -9.385 3.853 1.120 1.00 92.75 108 LEU A O 1
ATOM 862 N N . LEU A 1 109 ? -8.935 4.593 -0.946 1.00 87.31 109 LEU A N 1
ATOM 863 C CA . LEU A 1 109 ? -9.275 5.994 -0.677 1.00 87.31 109 LEU A CA 1
ATOM 864 C C . LEU A 1 109 ? -10.791 6.175 -0.630 1.00 87.31 109 LEU A C 1
ATOM 866 O O . LEU A 1 109 ? -11.265 6.590 0.456 1.00 87.31 109 LEU A O 1
#

Radius of gyration: 13.19 Å; chains: 1; bounding box: 32×28×34 Å

Secondary structure (DSSP, 8-state):
--HHHHHHHHHHHHHHHHHHTT-HHHHHHHHHHHHHHHHHHHHHHTT------SHHHHHHHHHHTTSS-HHHHHHHHHHHHHHHHHHHH-----HHHHHHHHHHHHHH-

Foldseek 3Di:
DDPLQVLLVVLLVVLVVCLVVVVLLSNLVSLLSNQLSLLCVVCVVVVHHSPDDDQLVSLVVCCVVVLDDPVLSVLSVVSVVVNCCCVPVVDDDDSVNSVSSSVSSVVSD